Protein AF-A0A8T6CHL6-F1 (afdb_monomer)

Sequence (63 aa):
MQIGVT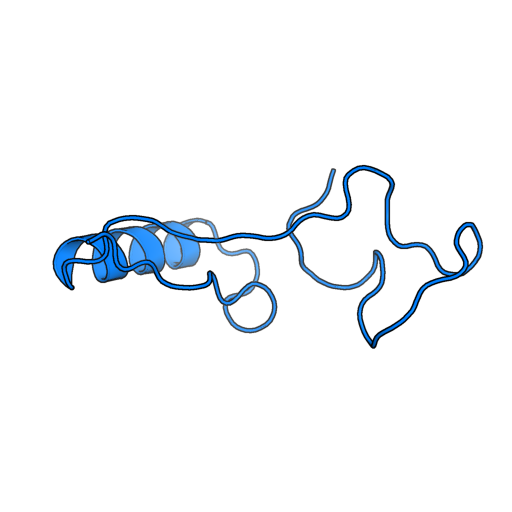YPQLELGADPAAIRDFAQAAEQAGFDYLLAYDHVLGADPSMHDLSGPYTHESLFHEP

Radius of gyration: 13.88 Å; Cα contacts (8 Å, |Δi|>4): 63; chains: 1; bounding box: 30×25×32 Å

Solvent-accessible surface area (backbone atoms only — not comparable to full-atom values): 4184 Å² total; per-residue (Å²): 139,85,52,65,47,73,57,60,43,74,81,68,60,86,51,68,65,61,54,50,52,50,54,52,50,42,48,74,72,67,38,75,44,77,45,79,66,67,55,91,87,57,36,49,71,93,83,42,96,76,85,78,94,76,38,63,87,46,59,46,85,63,135

Foldseek 3Di:
DAAAEEDPQQPQDDDPVSSVVVVVVRVVVPHPDYDADEDQVFFDVVVDPDDDDDGNVGRRVYD

pLDDT: mean 93.34, std 4.8, range [71.06, 98.69]

Secondary structure (DSSP, 8-state):
---EEE--HHHH-S-HHHHHHHHHHHHHTT-SEEE----TT---TTTS---SS--TTS-S---

Structure (mmCIF, N/CA/C/O backbone):
data_AF-A0A8T6CHL6-F1
#
_entry.id   AF-A0A8T6CHL6-F1
#
loop_
_atom_site.group_PDB
_atom_s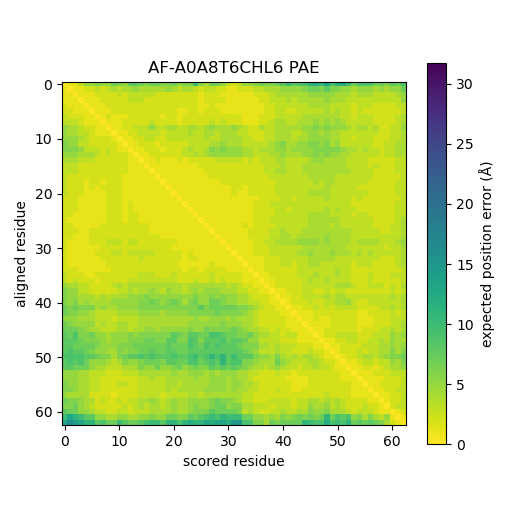ite.id
_atom_site.type_symbol
_atom_site.label_atom_id
_atom_site.label_alt_id
_atom_site.label_comp_id
_atom_site.label_asym_id
_atom_site.label_entity_id
_atom_site.label_seq_id
_atom_site.pdbx_PDB_ins_code
_atom_site.Cartn_x
_atom_site.Cartn_y
_atom_site.Cartn_z
_atom_site.occupancy
_atom_site.B_iso_or_equiv
_atom_site.auth_seq_id
_atom_site.auth_comp_id
_atom_site.auth_asym_id
_atom_site.auth_atom_id
_atom_site.pdbx_PDB_model_num
ATOM 1 N N . MET A 1 1 ? -12.037 14.009 14.223 1.00 90.44 1 MET A N 1
ATOM 2 C CA . MET A 1 1 ? -10.720 13.464 13.836 1.00 90.44 1 MET A CA 1
ATOM 3 C C . MET A 1 1 ? -11.006 12.223 13.022 1.00 90.44 1 MET A C 1
ATOM 5 O O . MET A 1 1 ? -11.865 11.479 13.470 1.00 90.44 1 MET A O 1
ATOM 9 N N . GLN A 1 2 ? -10.380 12.060 11.856 1.00 96.62 2 GLN A N 1
ATOM 10 C CA . GLN A 1 2 ? -10.530 10.855 11.035 1.00 96.62 2 GLN A CA 1
ATOM 11 C C . GLN A 1 2 ? -9.276 9.993 11.171 1.00 96.62 2 GLN A C 1
ATOM 13 O O . GLN A 1 2 ? -8.169 10.537 11.167 1.00 96.62 2 GLN A O 1
ATOM 18 N N . ILE A 1 3 ? -9.449 8.684 11.309 1.00 97.94 3 ILE A N 1
ATOM 19 C CA . ILE A 1 3 ? -8.370 7.701 11.398 1.00 97.94 3 ILE A CA 1
ATOM 20 C 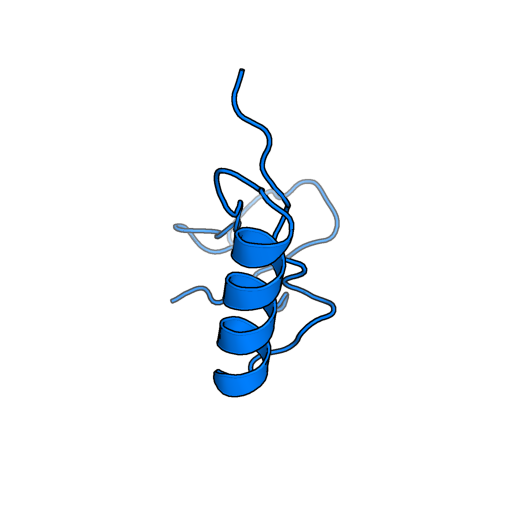C . ILE A 1 3 ? -8.556 6.714 10.249 1.00 97.94 3 ILE A C 1
ATOM 22 O O . ILE A 1 3 ? -9.585 6.054 10.158 1.00 97.94 3 ILE A O 1
ATOM 26 N N . GLY A 1 4 ? -7.558 6.607 9.376 1.00 98.06 4 GLY A N 1
ATOM 27 C CA . GLY A 1 4 ? -7.555 5.640 8.281 1.00 98.06 4 GLY A CA 1
ATOM 28 C C . GLY A 1 4 ? -6.506 4.548 8.454 1.00 98.06 4 GLY A C 1
ATOM 29 O O . GLY A 1 4 ? -5.677 4.600 9.366 1.00 98.06 4 GLY A O 1
ATOM 30 N N . VAL A 1 5 ? -6.530 3.582 7.537 1.00 98.12 5 VAL A N 1
ATOM 31 C CA . VAL A 1 5 ? -5.538 2.504 7.443 1.00 98.12 5 VAL A CA 1
ATOM 32 C C . VAL A 1 5 ? -4.971 2.415 6.027 1.00 98.12 5 VAL A C 1
ATOM 34 O O . VAL A 1 5 ? -5.683 2.583 5.037 1.00 98.12 5 VAL A O 1
ATOM 37 N N . THR A 1 6 ? -3.669 2.164 5.924 1.00 96.56 6 THR A N 1
ATOM 38 C CA . THR A 1 6 ? -3.000 1.945 4.639 1.00 96.56 6 THR A CA 1
ATOM 39 C C . THR A 1 6 ? -3.320 0.553 4.110 1.00 96.56 6 THR A C 1
ATOM 41 O O . THR A 1 6 ? -3.162 -0.439 4.822 1.00 96.56 6 THR A O 1
ATOM 44 N N . TYR A 1 7 ? -3.755 0.483 2.856 1.00 95.19 7 TYR A N 1
ATOM 45 C CA . TYR A 1 7 ? -3.964 -0.763 2.135 1.00 95.19 7 TYR A CA 1
ATOM 46 C C . TYR A 1 7 ? -2.612 -1.481 1.918 1.00 95.19 7 TYR A C 1
ATOM 48 O O . TYR A 1 7 ? -1.684 -0.867 1.383 1.00 95.19 7 TYR A O 1
ATOM 56 N N . PRO A 1 8 ? -2.464 -2.755 2.335 1.00 94.25 8 PRO A N 1
ATOM 57 C CA . PRO A 1 8 ? -1.208 -3.503 2.233 1.00 94.25 8 PRO A CA 1
ATOM 58 C C . PRO A 1 8 ? -1.000 -4.053 0.814 1.00 94.25 8 PRO A C 1
ATOM 60 O O . PRO A 1 8 ? -1.169 -5.241 0.545 1.00 94.25 8 PRO A O 1
ATOM 63 N N . GLN A 1 9 ? -0.678 -3.151 -0.113 1.00 90.19 9 GLN A N 1
ATOM 64 C CA . GLN A 1 9 ? -0.598 -3.406 -1.558 1.00 90.19 9 GLN A CA 1
ATOM 65 C C . GLN A 1 9 ? 0.315 -4.576 -1.929 1.00 90.19 9 GLN A C 1
ATOM 67 O O . GLN A 1 9 ? -0.031 -5.384 -2.787 1.00 90.19 9 GLN A O 1
ATOM 72 N N . LEU A 1 10 ? 1.472 -4.674 -1.269 1.00 90.69 10 LEU A N 1
ATOM 73 C CA . LEU A 1 10 ? 2.493 -5.667 -1.598 1.00 90.69 10 LEU A CA 1
ATOM 74 C C . LEU A 1 10 ? 2.222 -7.007 -0.917 1.00 90.69 10 LEU A C 1
ATOM 76 O O . LEU A 1 10 ? 2.549 -8.058 -1.465 1.00 90.69 10 LEU A O 1
ATOM 80 N N . GLU A 1 11 ? 1.625 -6.979 0.271 1.00 92.62 11 GLU A N 1
ATOM 81 C CA . GLU A 1 11 ? 1.432 -8.163 1.103 1.00 92.62 11 GLU A CA 1
ATOM 82 C C . GLU A 1 11 ? 0.119 -8.893 0.804 1.00 92.62 11 GLU A C 1
ATOM 84 O O . GLU A 1 11 ? 0.064 -10.115 0.940 1.00 92.62 11 GLU A O 1
ATOM 89 N N . LEU A 1 12 ? -0.942 -8.176 0.411 1.00 92.12 12 LEU A N 1
ATOM 90 C CA . LEU A 1 12 ? -2.262 -8.780 0.185 1.00 92.12 12 LEU A CA 1
ATOM 91 C C . LEU A 1 12 ? -2.386 -9.466 -1.181 1.00 92.12 12 LEU A C 1
ATOM 93 O O . LEU A 1 12 ? -3.197 -10.378 -1.347 1.00 92.12 12 LEU A O 1
ATOM 97 N N . GLY A 1 13 ? -1.582 -9.049 -2.159 1.00 89.75 13 GLY A N 1
ATOM 98 C CA . GLY A 1 13 ? -1.657 -9.563 -3.522 1.00 89.75 13 GLY A CA 1
ATOM 99 C C . GLY A 1 13 ? -2.819 -8.970 -4.330 1.00 89.75 13 GLY A C 1
ATOM 100 O O . GLY A 1 13 ? -3.249 -7.839 -4.105 1.00 89.75 13 GLY A O 1
ATOM 101 N N . ALA A 1 14 ? -3.297 -9.732 -5.321 1.00 91.44 14 ALA A N 1
ATOM 102 C CA . ALA A 1 14 ? -4.271 -9.271 -6.318 1.00 91.44 14 ALA A CA 1
ATOM 103 C C . ALA A 1 14 ? -5.602 -10.034 -6.334 1.00 91.44 14 ALA A C 1
ATOM 105 O O . ALA A 1 14 ? -6.355 -9.922 -7.298 1.00 91.44 14 ALA A O 1
ATOM 106 N N . ASP A 1 15 ? -5.907 -10.812 -5.292 1.00 93.94 15 ASP A N 1
ATOM 107 C CA . ASP A 1 15 ? -7.197 -11.497 -5.179 1.00 93.94 15 ASP A CA 1
ATOM 108 C C . ASP A 1 15 ? -8.316 -10.500 -4.807 1.00 93.94 15 ASP A C 1
ATOM 110 O O . ASP A 1 15 ? -8.322 -9.985 -3.684 1.00 93.94 15 ASP A O 1
ATOM 114 N N . PRO A 1 16 ? -9.312 -10.255 -5.684 1.00 94.50 16 PRO A N 1
ATOM 115 C CA . PRO A 1 16 ? -10.404 -9.328 -5.391 1.00 94.50 16 PRO A CA 1
ATOM 116 C C . PRO A 1 16 ? -11.227 -9.715 -4.155 1.00 94.50 16 PRO A C 1
ATOM 118 O O . PRO A 1 16 ? -11.800 -8.836 -3.504 1.00 94.50 16 PRO A O 1
ATOM 121 N N . ALA A 1 17 ? -11.305 -11.009 -3.818 1.00 97.44 17 ALA A N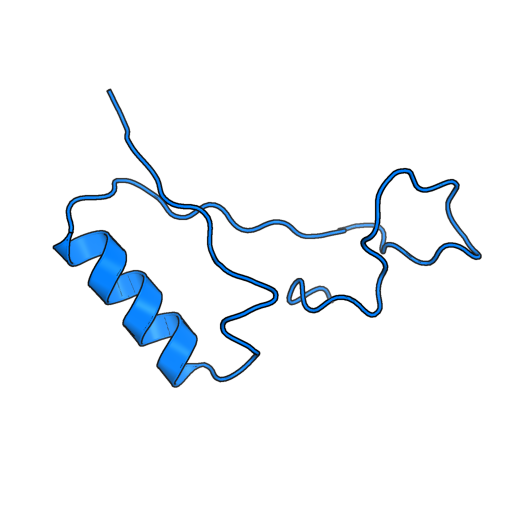 1
ATOM 122 C CA . ALA A 1 17 ? -11.998 -11.457 -2.615 1.00 97.44 17 ALA A CA 1
ATOM 123 C C . ALA A 1 17 ? -11.244 -11.017 -1.352 1.00 97.44 17 ALA A C 1
ATOM 125 O O . ALA A 1 17 ? -11.850 -10.410 -0.472 1.00 97.44 17 ALA A O 1
ATOM 126 N N . ALA A 1 18 ? -9.926 -11.228 -1.308 1.00 95.75 18 ALA A N 1
ATOM 127 C CA . ALA A 1 18 ? -9.081 -10.785 -0.200 1.00 95.75 18 ALA A CA 1
ATOM 128 C C . ALA A 1 18 ? -9.097 -9.254 -0.027 1.00 95.75 18 ALA A C 1
ATOM 130 O O . ALA A 1 18 ? -9.172 -8.761 1.098 1.00 95.75 18 ALA A O 1
ATOM 131 N N . ILE A 1 19 ? -9.093 -8.499 -1.132 1.00 95.75 19 ILE A N 1
ATOM 132 C CA . ILE A 1 19 ? -9.180 -7.027 -1.119 1.00 95.75 19 ILE A CA 1
ATOM 133 C C . ILE A 1 19 ? -10.494 -6.560 -0.490 1.00 95.75 19 ILE A C 1
ATOM 135 O O . ILE A 1 19 ? -10.498 -5.695 0.391 1.00 95.75 19 ILE A O 1
ATOM 139 N N . ARG A 1 20 ? -11.618 -7.148 -0.917 1.00 97.19 20 ARG A N 1
ATOM 140 C CA . ARG A 1 20 ? -12.935 -6.853 -0.343 1.00 97.19 20 ARG A CA 1
ATOM 141 C C . ARG A 1 20 ? -12.964 -7.171 1.149 1.00 97.19 20 ARG A C 1
ATOM 143 O O . ARG A 1 20 ? -13.451 -6.355 1.928 1.00 97.19 20 ARG A O 1
ATOM 150 N N . ASP A 1 21 ? -12.457 -8.336 1.533 1.00 98.12 21 ASP A N 1
ATOM 151 C CA . ASP A 1 21 ? -12.496 -8.795 2.919 1.00 98.12 21 ASP A CA 1
ATOM 152 C C . ASP A 1 21 ? -11.640 -7.881 3.821 1.00 98.12 21 ASP A C 1
ATOM 154 O O . ASP A 1 21 ? -12.078 -7.523 4.916 1.00 98.12 21 ASP A O 1
ATOM 158 N N . PHE A 1 22 ? -10.484 -7.397 3.340 1.00 97.75 22 PHE A N 1
ATOM 159 C CA . PHE A 1 22 ? -9.692 -6.367 4.027 1.00 97.75 22 PHE A CA 1
ATOM 160 C C . PHE A 1 22 ? -10.474 -5.059 4.204 1.00 97.75 22 PHE A C 1
ATOM 162 O O . PHE A 1 22 ? -10.526 -4.518 5.310 1.00 97.75 22 PHE A O 1
ATOM 169 N N . ALA A 1 23 ? -11.105 -4.556 3.139 1.00 97.81 23 ALA A N 1
ATOM 170 C CA . ALA A 1 23 ? -11.857 -3.304 3.193 1.00 97.81 23 ALA A CA 1
ATOM 171 C C . ALA A 1 23 ? -13.021 -3.376 4.195 1.00 97.81 23 ALA A C 1
ATOM 173 O O . ALA A 1 23 ? -13.209 -2.467 5.003 1.00 97.81 23 ALA A O 1
ATOM 174 N N . GLN A 1 24 ? -13.758 -4.489 4.193 1.00 98.50 24 GLN A N 1
ATOM 175 C CA . GLN A 1 24 ? -14.849 -4.730 5.138 1.00 98.50 24 GLN A CA 1
ATOM 176 C C . GLN A 1 24 ? -14.346 -4.873 6.578 1.00 98.50 24 GLN A C 1
ATOM 178 O O . GLN A 1 24 ? -14.976 -4.357 7.500 1.00 98.50 24 GLN A O 1
ATOM 183 N N . ALA A 1 25 ? -13.208 -5.539 6.791 1.00 98.50 25 ALA A N 1
ATOM 184 C CA . ALA A 1 25 ? -12.605 -5.654 8.116 1.00 98.50 25 ALA A CA 1
ATOM 185 C C . ALA A 1 25 ? -12.146 -4.291 8.660 1.00 98.50 25 ALA A C 1
ATOM 187 O O . ALA A 1 25 ? -12.354 -4.001 9.838 1.00 98.50 25 ALA A O 1
ATOM 188 N N . ALA A 1 26 ? -11.563 -3.439 7.813 1.00 98.44 26 ALA A N 1
ATOM 189 C CA . ALA A 1 26 ? -11.159 -2.087 8.192 1.00 98.44 26 ALA A CA 1
ATOM 190 C C . ALA A 1 26 ? -12.362 -1.209 8.577 1.00 98.44 26 ALA A C 1
ATOM 192 O O . ALA A 1 26 ? -12.321 -0.524 9.600 1.00 98.44 26 ALA A O 1
ATOM 193 N N . GLU A 1 27 ? -13.451 -1.281 7.810 1.00 98.38 27 GLU A N 1
ATOM 194 C CA . GLU A 1 27 ? -14.705 -0.592 8.135 1.00 98.38 27 GLU A CA 1
ATOM 195 C C . GLU A 1 27 ? -15.280 -1.078 9.477 1.00 98.38 27 GLU A C 1
ATOM 197 O O . GLU A 1 27 ? -15.590 -0.271 10.354 1.00 98.38 27 GLU A O 1
ATOM 202 N N . GLN A 1 28 ? -15.348 -2.397 9.695 1.00 98.69 28 GLN A N 1
ATOM 203 C CA . GLN A 1 28 ? -15.827 -2.984 10.956 1.00 98.69 28 GLN A CA 1
ATOM 204 C C . GLN A 1 28 ? -14.945 -2.626 12.162 1.00 98.69 28 GLN A C 1
ATOM 206 O O . GLN A 1 28 ? -15.448 -2.526 13.282 1.00 98.69 28 GLN A O 1
ATOM 211 N N . ALA A 1 29 ? -13.645 -2.418 11.944 1.00 98.38 29 ALA A N 1
ATOM 212 C CA . ALA A 1 29 ? -12.708 -1.960 12.968 1.00 98.38 29 ALA A CA 1
ATOM 213 C C . ALA A 1 29 ? -12.854 -0.462 13.306 1.00 98.38 29 ALA A C 1
ATOM 215 O O . ALA A 1 29 ? -12.239 0.003 14.268 1.00 98.38 29 ALA A O 1
ATOM 216 N N . GLY A 1 30 ? -13.678 0.282 12.560 1.00 98.31 30 GLY A N 1
ATOM 217 C CA . GLY A 1 30 ? -13.980 1.690 12.813 1.00 98.31 30 GLY A CA 1
ATOM 218 C C . GLY A 1 30 ? -13.031 2.681 12.139 1.00 98.31 30 GLY A C 1
ATOM 219 O O . GLY A 1 30 ? -12.964 3.827 12.581 1.00 98.31 30 GLY A O 1
A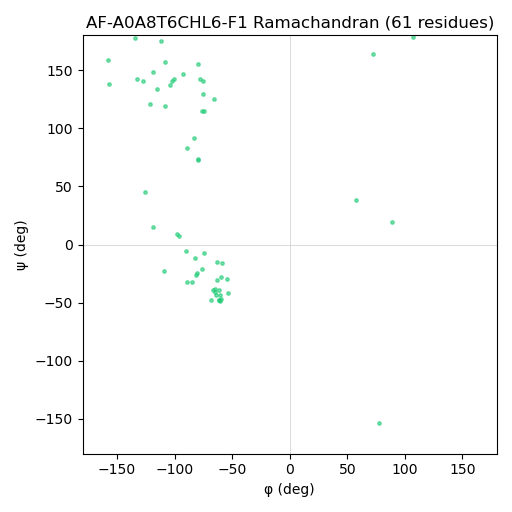TOM 220 N N . PHE A 1 31 ? -12.292 2.267 11.104 1.00 98.69 31 PHE A N 1
ATOM 221 C CA . PHE A 1 31 ? -11.509 3.20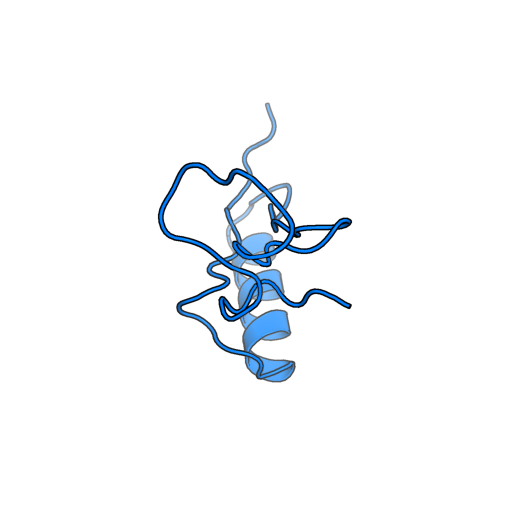1 10.292 1.00 98.69 31 PHE A CA 1
ATOM 222 C C . PHE A 1 31 ? -12.411 3.999 9.345 1.00 98.69 31 PHE A C 1
ATOM 224 O O . PHE A 1 31 ? -13.338 3.463 8.743 1.00 98.69 31 PHE A O 1
ATOM 231 N N . ASP A 1 32 ? -12.098 5.282 9.178 1.00 98.44 32 ASP A N 1
ATOM 232 C CA . ASP A 1 32 ? -12.869 6.214 8.355 1.00 98.44 32 ASP A CA 1
ATOM 233 C C . ASP A 1 32 ? -12.536 6.111 6.859 1.00 98.44 32 ASP A C 1
ATOM 235 O O . ASP A 1 32 ? -13.345 6.499 6.017 1.00 98.44 32 ASP A O 1
ATOM 239 N N . TYR A 1 33 ? -11.324 5.660 6.516 1.00 97.94 33 TYR A N 1
ATOM 240 C CA . TYR A 1 33 ? -10.865 5.561 5.130 1.00 97.94 33 TYR A CA 1
ATOM 241 C C . TYR A 1 33 ? -9.716 4.561 4.949 1.00 97.94 33 TYR A C 1
ATOM 243 O O . TYR A 1 33 ? -8.960 4.259 5.877 1.00 97.94 33 TYR A O 1
ATOM 251 N N . LEU A 1 34 ? -9.563 4.098 3.707 1.00 97.31 34 LEU A N 1
ATOM 252 C CA . LEU A 1 34 ? -8.410 3.339 3.229 1.00 97.31 34 LEU A CA 1
ATOM 253 C C . LEU A 1 34 ? -7.492 4.256 2.416 1.00 97.31 34 LEU A C 1
ATOM 255 O O . LEU A 1 34 ? -7.977 5.070 1.631 1.00 97.31 34 LEU A O 1
ATOM 259 N N . LEU A 1 35 ? -6.177 4.106 2.572 1.00 96.31 35 LEU A N 1
ATOM 260 C CA . LEU A 1 35 ? -5.179 4.767 1.728 1.00 96.31 35 LEU A CA 1
ATOM 261 C C . LEU A 1 35 ? -4.515 3.738 0.808 1.00 96.31 35 LEU A C 1
ATOM 263 O O . LEU A 1 35 ? -3.870 2.815 1.298 1.00 96.31 35 LEU A O 1
ATOM 267 N N . ALA A 1 36 ? -4.646 3.923 -0.502 1.00 93.31 36 ALA A N 1
ATOM 268 C CA . ALA A 1 36 ? -3.927 3.172 -1.528 1.00 93.31 36 ALA A CA 1
ATOM 269 C C . ALA A 1 36 ? -3.069 4.141 -2.353 1.00 93.31 36 ALA A C 1
ATOM 271 O O . ALA A 1 36 ? -3.426 5.313 -2.502 1.00 93.31 36 ALA A O 1
ATOM 272 N N . TYR A 1 37 ? -1.934 3.659 -2.842 1.00 91.25 37 TYR A N 1
ATOM 273 C CA . TYR A 1 37 ? -0.995 4.418 -3.656 1.00 91.25 37 TYR A CA 1
ATOM 274 C C . TYR A 1 37 ? -1.063 3.915 -5.100 1.00 91.25 37 TYR A C 1
ATOM 276 O O . TYR A 1 37 ? -1.488 2.797 -5.357 1.00 91.25 37 TYR A O 1
ATOM 284 N N . ASP A 1 38 ? -0.651 4.753 -6.038 1.00 90.00 38 ASP A N 1
ATOM 285 C CA . ASP A 1 38 ? -0.605 4.414 -7.457 1.00 90.00 38 ASP A CA 1
ATOM 286 C C . ASP A 1 38 ? 0.418 5.337 -8.129 1.00 90.00 38 ASP A C 1
ATOM 288 O O . ASP A 1 38 ? 0.466 6.542 -7.830 1.00 90.00 38 ASP A O 1
ATOM 292 N N . HIS A 1 39 ? 1.241 4.803 -9.024 1.00 89.75 39 HIS A N 1
ATOM 293 C CA . HIS A 1 39 ? 2.087 5.588 -9.909 1.00 89.75 39 HIS A CA 1
ATOM 294 C C . HIS A 1 39 ? 1.320 5.895 -11.203 1.00 89.75 39 HIS A C 1
ATOM 296 O O . HIS A 1 39 ? 1.527 5.282 -12.242 1.00 89.75 39 HIS A O 1
ATOM 302 N N . VAL A 1 40 ? 0.492 6.946 -11.177 1.00 87.44 40 VAL A N 1
ATOM 303 C CA . VAL A 1 40 ? -0.335 7.383 -12.329 1.00 87.44 40 VAL A CA 1
ATOM 304 C C . VAL A 1 40 ? 0.474 7.626 -13.618 1.00 87.44 40 VAL A C 1
ATOM 306 O O . VAL A 1 40 ? -0.047 7.477 -14.721 1.00 87.44 40 VAL A O 1
ATOM 309 N N . LEU A 1 41 ? 1.746 8.027 -13.503 1.00 88.62 41 LEU A N 1
ATOM 310 C CA . LEU A 1 41 ? 2.660 8.239 -14.640 1.00 88.62 41 LEU A CA 1
ATOM 311 C C . LEU A 1 41 ? 3.586 7.033 -14.905 1.00 88.62 41 LEU A C 1
ATOM 313 O O . LEU A 1 41 ? 4.532 7.137 -15.692 1.00 88.62 41 LEU A O 1
ATOM 317 N N . GLY A 1 42 ? 3.328 5.912 -14.234 1.00 89.00 42 GLY A N 1
ATOM 318 C CA . GLY A 1 42 ? 4.201 4.752 -14.119 1.00 89.00 42 GLY A CA 1
ATOM 319 C C . GLY A 1 42 ? 5.411 4.998 -13.215 1.00 89.00 42 GLY A C 1
ATOM 320 O O . GLY A 1 42 ? 5.787 6.134 -12.921 1.00 89.00 42 GLY A O 1
ATOM 321 N N . ALA A 1 43 ? 6.056 3.909 -12.807 1.00 93.06 43 ALA A N 1
ATOM 322 C CA . ALA A 1 43 ? 7.315 3.916 -12.063 1.00 93.06 43 ALA A CA 1
ATOM 323 C C . ALA A 1 43 ? 8.387 3.057 -12.755 1.00 93.06 43 ALA A C 1
ATOM 325 O O . ALA A 1 43 ? 9.068 2.244 -12.130 1.00 93.06 43 ALA A O 1
ATOM 326 N N . ASP A 1 44 ? 8.528 3.203 -14.073 1.00 93.69 44 ASP A N 1
ATOM 327 C CA . ASP A 1 44 ? 9.633 2.605 -14.825 1.00 93.69 44 ASP A CA 1
ATOM 328 C C . ASP A 1 44 ? 10.940 3.393 -14.600 1.00 93.69 44 ASP A C 1
ATOM 330 O O . ASP A 1 44 ? 11.028 4.545 -15.039 1.00 93.69 44 ASP A O 1
ATOM 334 N N . PRO A 1 45 ? 11.974 2.800 -13.959 1.00 93.94 45 PRO A N 1
ATOM 335 C CA . PRO A 1 45 ? 13.260 3.467 -13.738 1.00 93.94 45 PRO A CA 1
ATOM 336 C C . PRO A 1 45 ? 14.01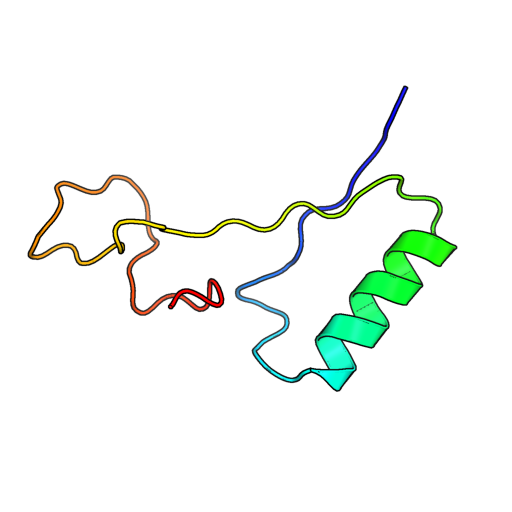5 3.813 -15.030 1.00 93.94 45 PRO A C 1
ATOM 338 O O . PRO A 1 45 ? 14.973 4.582 -14.989 1.00 93.94 45 PRO A O 1
ATOM 341 N N . SER A 1 46 ? 13.631 3.242 -16.178 1.00 94.44 46 SER A N 1
ATOM 342 C CA . SER A 1 46 ? 14.198 3.613 -17.481 1.00 94.44 46 SER A CA 1
ATOM 343 C C . SER A 1 46 ? 13.654 4.945 -18.014 1.00 94.44 46 SER A C 1
ATOM 345 O O . SER A 1 46 ? 14.304 5.591 -18.837 1.00 94.44 46 SER A O 1
ATOM 347 N N . MET A 1 47 ? 12.486 5.367 -17.518 1.00 93.81 47 MET A N 1
ATOM 348 C CA . MET A 1 47 ? 11.760 6.562 -17.956 1.00 93.81 47 MET A CA 1
ATOM 349 C C . MET A 1 47 ? 11.787 7.686 -16.913 1.00 93.81 47 MET A C 1
ATOM 351 O O . MET A 1 47 ? 11.616 8.852 -17.272 1.00 93.81 47 MET A O 1
ATOM 355 N N . HIS A 1 48 ? 12.009 7.347 -15.640 1.00 90.88 48 HIS A N 1
ATOM 356 C CA . HIS A 1 48 ? 11.909 8.267 -14.507 1.00 90.88 48 HIS A CA 1
ATOM 357 C C . HIS A 1 48 ? 13.123 8.166 -13.578 1.00 90.88 48 HIS A C 1
ATOM 359 O O . HIS A 1 48 ? 13.606 7.074 -13.290 1.00 90.88 48 HIS A O 1
ATOM 365 N N . ASP A 1 49 ? 13.571 9.306 -13.045 1.00 93.62 49 ASP A N 1
ATOM 366 C CA . ASP A 1 49 ? 14.540 9.348 -11.941 1.00 93.62 49 ASP A CA 1
ATOM 367 C C . ASP A 1 49 ? 13.792 9.161 -10.613 1.00 93.62 49 ASP A C 1
ATOM 369 O O . ASP A 1 49 ? 13.230 10.102 -10.047 1.00 93.62 49 ASP A O 1
ATOM 373 N N . LEU A 1 50 ? 13.686 7.905 -10.176 1.00 90.50 50 LEU A N 1
ATOM 374 C CA . LEU A 1 50 ? 12.898 7.507 -9.011 1.00 90.50 50 LEU A CA 1
ATOM 375 C C . LEU A 1 50 ? 13.746 7.494 -7.737 1.00 90.50 50 LEU A C 1
ATOM 377 O O . LEU A 1 50 ? 14.913 7.105 -7.735 1.00 90.50 50 LEU A O 1
ATOM 381 N N . SER A 1 51 ? 13.115 7.833 -6.612 1.00 88.94 51 SER A N 1
ATOM 382 C CA . SER A 1 51 ? 13.682 7.613 -5.279 1.00 88.94 51 SER A CA 1
ATOM 383 C C . SER A 1 51 ? 12.828 6.614 -4.501 1.00 88.94 51 SER A C 1
ATOM 385 O O . SER A 1 51 ? 11.605 6.722 -4.473 1.00 88.94 51 SER A O 1
ATOM 387 N N . GLY A 1 52 ? 13.478 5.642 -3.859 1.00 88.88 52 GLY A N 1
ATOM 388 C CA . GLY A 1 52 ? 12.809 4.580 -3.105 1.00 88.88 52 GLY A CA 1
ATOM 389 C C . GLY A 1 52 ? 12.857 3.209 -3.793 1.00 88.88 52 GLY A C 1
ATOM 390 O O . GLY A 1 52 ? 13.455 3.070 -4.858 1.00 88.88 52 GLY A O 1
ATOM 391 N N . PRO A 1 53 ? 12.292 2.171 -3.150 1.00 91.06 53 PRO A N 1
ATOM 392 C CA . PRO A 1 53 ? 12.462 0.783 -3.578 1.00 91.06 53 PRO A CA 1
ATOM 393 C C . PRO A 1 53 ? 11.400 0.282 -4.571 1.00 91.06 53 PRO A C 1
ATOM 395 O O . PRO A 1 53 ? 11.500 -0.858 -5.013 1.00 91.06 53 PRO A O 1
ATOM 398 N N . TYR A 1 54 ? 10.374 1.080 -4.880 1.00 92.75 54 TYR A N 1
ATOM 399 C CA . TYR A 1 54 ? 9.222 0.644 -5.671 1.00 92.75 54 TYR A CA 1
ATOM 400 C C . TYR A 1 54 ? 9.323 1.096 -7.126 1.00 92.75 54 TYR A C 1
ATOM 402 O O . TYR A 1 54 ? 9.780 2.199 -7.421 1.00 92.75 54 TYR A O 1
ATOM 410 N N . THR A 1 55 ? 8.883 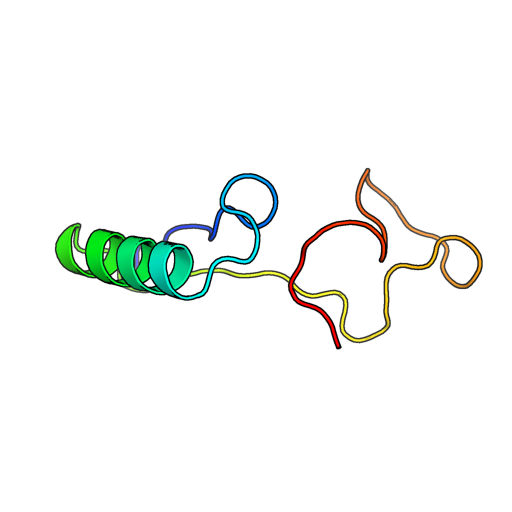0.220 -8.022 1.00 93.12 55 THR A N 1
ATOM 411 C CA . THR A 1 55 ? 8.886 0.404 -9.478 1.00 93.12 55 THR A CA 1
ATOM 412 C C . THR A 1 55 ? 7.533 -0.024 -10.049 1.00 93.12 55 THR A C 1
ATOM 414 O O . THR A 1 55 ? 6.700 -0.555 -9.320 1.00 93.12 55 THR A O 1
ATOM 417 N N . HIS A 1 56 ? 7.336 0.124 -11.359 1.00 92.06 56 HIS A N 1
ATOM 418 C CA . HIS A 1 56 ? 6.158 -0.383 -12.079 1.00 92.06 56 HIS A CA 1
ATOM 419 C C . HIS A 1 56 ? 5.964 -1.910 -11.969 1.00 92.06 56 HIS A C 1
ATOM 421 O O . HIS A 1 56 ? 4.895 -2.425 -12.276 1.00 92.06 56 HIS A O 1
ATOM 427 N N . GLU A 1 57 ? 6.989 -2.656 -11.543 1.00 91.81 57 GLU A N 1
ATOM 428 C CA . GLU A 1 57 ? 6.879 -4.096 -11.275 1.00 91.81 57 GLU A CA 1
ATOM 429 C C . GLU A 1 57 ? 6.303 -4.385 -9.878 1.00 91.81 57 GLU A C 1
ATOM 431 O O . GLU A 1 57 ? 5.965 -5.524 -9.552 1.00 91.81 57 GLU A O 1
ATOM 436 N N . SER A 1 58 ? 6.212 -3.364 -9.022 1.00 93.00 58 SER A N 1
ATOM 437 C CA . SER A 1 58 ? 5.612 -3.475 -7.697 1.00 93.00 58 SER 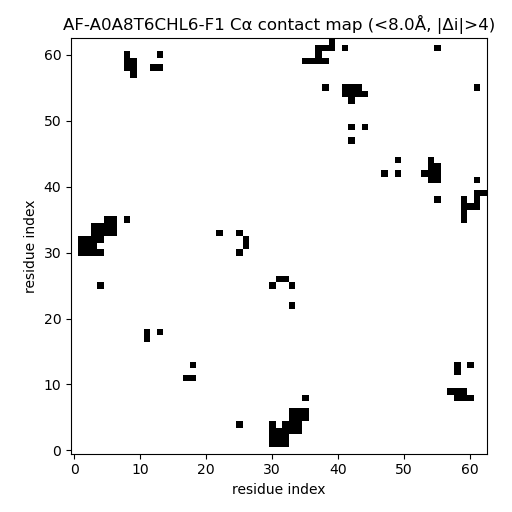A CA 1
ATOM 438 C C . SER A 1 58 ? 4.087 -3.466 -7.807 1.00 93.00 58 SER A C 1
ATOM 440 O O . SER A 1 58 ? 3.508 -2.734 -8.603 1.00 93.00 58 SER A O 1
ATOM 442 N N . LEU A 1 59 ? 3.411 -4.266 -6.984 1.00 89.31 59 LEU A N 1
ATOM 443 C CA . LEU A 1 59 ? 1.973 -4.509 -7.108 1.00 89.31 59 LEU A CA 1
ATOM 444 C C . LEU A 1 59 ? 1.120 -3.372 -6.509 1.00 89.31 59 LEU A C 1
ATOM 446 O O . LEU A 1 59 ? 0.517 -3.530 -5.451 1.00 89.31 59 LEU A O 1
ATOM 450 N N . PHE A 1 60 ? 1.057 -2.232 -7.192 1.00 89.19 60 PHE A N 1
ATOM 451 C CA . PHE A 1 60 ? 0.255 -1.064 -6.796 1.00 89.19 60 PHE A CA 1
ATOM 452 C C . PHE A 1 60 ? -1.123 -0.997 -7.490 1.00 89.19 60 PHE A C 1
ATOM 454 O O . PHE A 1 60 ? -1.864 -0.043 -7.295 1.00 89.19 60 PHE A O 1
ATOM 461 N N . HIS A 1 61 ? -1.517 -2.045 -8.231 1.00 84.69 61 HIS A N 1
ATOM 462 C CA . HIS A 1 61 ? -2.773 -2.099 -9.010 1.00 84.69 61 HIS A CA 1
ATOM 463 C C . HIS A 1 61 ? -2.899 -0.969 -10.045 1.00 84.69 61 HIS A C 1
ATOM 465 O O . HIS A 1 61 ? -3.983 -0.434 -10.270 1.00 84.69 61 HIS A O 1
ATOM 471 N N . GLU A 1 62 ? -1.772 -0.639 -10.670 1.00 81.12 62 GLU A N 1
ATOM 472 C CA . GLU A 1 62 ? -1.627 0.453 -11.639 1.00 81.12 62 GLU A CA 1
ATOM 473 C C . GLU A 1 62 ? -2.135 0.041 -13.039 1.00 81.12 62 GLU A C 1
ATOM 475 O O . GLU A 1 62 ? -2.170 -1.161 -13.333 1.00 81.12 62 GLU A O 1
ATOM 480 N N . PRO A 1 63 ? -2.544 0.997 -13.900 1.00 71.06 63 PRO A N 1
ATOM 481 C CA . PRO A 1 63 ? -3.058 0.731 -15.251 1.00 71.06 63 PRO A CA 1
ATOM 482 C C . PRO A 1 63 ? -2.034 0.196 -16.263 1.00 71.06 63 PRO A C 1
ATOM 484 O O . PRO A 1 63 ? -0.849 0.589 -16.196 1.00 71.06 63 PRO A O 1
#

Mean predicted aligned error: 3.2 Å